Protein AF-A0AAP0HTT7-F1 (afdb_monomer_lite)

pLDDT: mean 82.05, std 12.75, range [41.97, 95.12]

Sequence (64 aa):
MNVSEMRMIRWMCGKTRKYRIRNIEIQRQVGVTPIDTKIREWRLRWFGHLQRRSTNAPLENLTQ

Radius of gyration: 19.58 Å; chains: 1; bounding box: 45×26×46 Å

Secondary structure (DSSP, 8-state):
--HHHHHHHHHHTT--GGG---HHHHHHHHTPPPHHHHHHHHHHHHHHHHHHHHTTS---SS--

Organism: NCBI:txid152367

Foldseek 3Di:
DDPVVLVVLCVVVVNDVVVVDDSVVSCVVVVDDDVVVVVVVVVVVVVVVVVVVCVVDPPPPPDD

Structure (mmCIF, N/CA/C/O backbone):
data_AF-A0AAP0HTT7-F1
#
_entry.id   AF-A0AAP0HTT7-F1
#
loop_
_atom_site.group_PDB
_atom_site.id
_atom_site.type_symbol
_atom_site.label_atom_id
_atom_site.label_alt_id
_atom_site.label_comp_id
_atom_site.label_asym_id
_atom_site.label_entity_id
_atom_site.label_seq_id
_atom_site.pdbx_PDB_ins_code
_atom_site.Cartn_x
_atom_site.Cartn_y
_atom_site.Cartn_z
_atom_site.occupancy
_atom_site.B_iso_or_equiv
_atom_site.auth_seq_id
_atom_site.auth_comp_id
_atom_site.auth_asym_id
_atom_site.auth_atom_id
_atom_site.pdbx_PDB_model_num
ATOM 1 N N . MET A 1 1 ? -1.749 -8.920 -0.637 1.00 75.12 1 MET A N 1
ATOM 2 C CA . MET A 1 1 ? -1.772 -7.758 0.272 1.00 75.12 1 MET A CA 1
ATOM 3 C C . MET A 1 1 ? -1.006 -8.064 1.540 1.00 75.12 1 MET A C 1
ATOM 5 O O . MET A 1 1 ? -1.370 -8.967 2.291 1.00 75.12 1 MET A O 1
ATOM 9 N N . ASN A 1 2 ? 0.083 -7.333 1.743 1.00 85.69 2 ASN A N 1
ATOM 10 C CA . ASN A 1 2 ? 0.958 -7.515 2.891 1.00 85.69 2 ASN A CA 1
ATOM 11 C C . ASN A 1 2 ? 0.252 -7.062 4.190 1.00 85.69 2 ASN A C 1
ATOM 13 O O . ASN A 1 2 ? -0.552 -6.127 4.180 1.00 85.69 2 ASN A O 1
ATOM 17 N N . VAL A 1 3 ? 0.546 -7.711 5.321 1.00 86.50 3 VAL A N 1
ATOM 18 C CA . VAL A 1 3 ? -0.021 -7.352 6.635 1.00 86.50 3 VAL A CA 1
ATOM 19 C C . VAL A 1 3 ? 0.289 -5.895 6.993 1.00 86.50 3 VA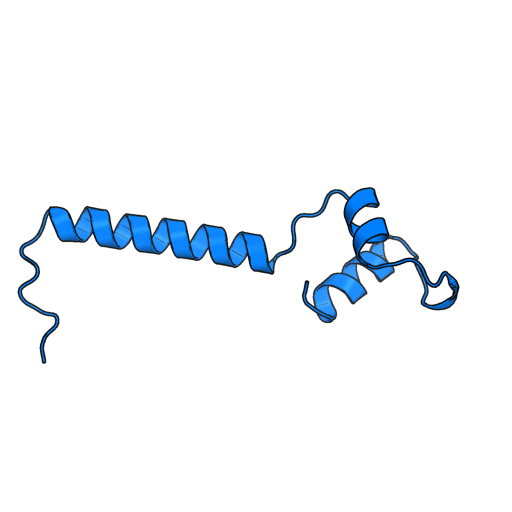L A C 1
ATOM 21 O O . VAL A 1 3 ? -0.588 -5.190 7.493 1.00 86.50 3 VAL A O 1
ATOM 24 N N . SER A 1 4 ? 1.499 -5.422 6.685 1.00 88.69 4 SER A N 1
ATOM 25 C CA . SER A 1 4 ? 1.934 -4.043 6.935 1.00 88.69 4 SER A CA 1
ATOM 26 C C . SER A 1 4 ? 1.128 -3.029 6.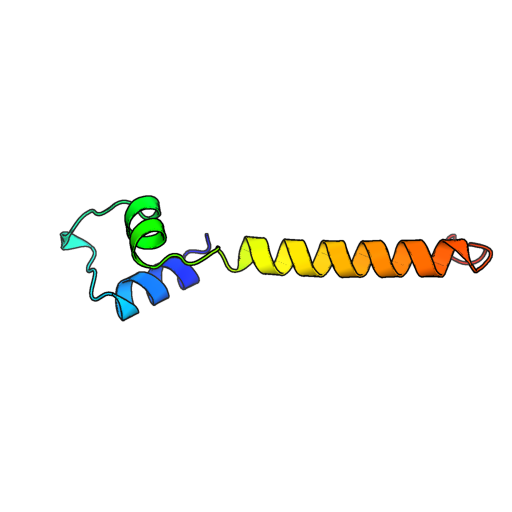124 1.00 88.69 4 SER A C 1
ATOM 28 O O . SER A 1 4 ? 0.670 -2.025 6.664 1.00 88.69 4 SER A O 1
ATOM 30 N N . GLU A 1 5 ? 0.883 -3.330 4.849 1.00 88.00 5 GLU A N 1
ATOM 31 C CA . GLU A 1 5 ? 0.099 -2.494 3.938 1.00 88.00 5 GLU A CA 1
ATOM 32 C C . GLU A 1 5 ? -1.353 -2.373 4.411 1.00 88.00 5 GLU A C 1
ATOM 34 O O . GLU A 1 5 ? -1.876 -1.272 4.572 1.00 88.00 5 GLU A O 1
ATOM 39 N N . MET A 1 6 ? -1.985 -3.498 4.748 1.00 89.19 6 MET A N 1
ATOM 40 C CA . MET A 1 6 ? -3.346 -3.496 5.282 1.00 89.19 6 MET A CA 1
ATOM 41 C C . MET A 1 6 ? -3.442 -2.749 6.619 1.00 89.19 6 MET A C 1
ATOM 43 O O . MET A 1 6 ? -4.441 -2.078 6.886 1.00 89.19 6 MET A O 1
ATOM 47 N N . ARG A 1 7 ? -2.411 -2.837 7.470 1.00 89.38 7 ARG A N 1
ATOM 48 C CA . ARG A 1 7 ? -2.364 -2.105 8.742 1.00 89.38 7 ARG A CA 1
ATOM 49 C C . ARG A 1 7 ? -2.278 -0.595 8.513 1.00 89.38 7 ARG A C 1
ATOM 51 O O . ARG A 1 7 ? -2.983 0.146 9.191 1.00 89.38 7 ARG A O 1
ATOM 58 N N . MET A 1 8 ? -1.482 -0.161 7.537 1.00 89.56 8 MET A N 1
ATOM 59 C CA . MET A 1 8 ? -1.355 1.247 7.157 1.00 89.56 8 MET A CA 1
ATOM 60 C C . MET A 1 8 ? -2.654 1.791 6.550 1.00 89.56 8 MET A C 1
ATOM 62 O O . MET A 1 8 ? -3.140 2.828 6.988 1.00 89.56 8 MET A O 1
ATOM 66 N N . ILE A 1 9 ? -3.279 1.058 5.622 1.00 89.00 9 ILE A N 1
ATOM 67 C CA . ILE A 1 9 ? -4.563 1.451 5.014 1.00 89.00 9 ILE A CA 1
ATOM 68 C C . ILE A 1 9 ? -5.657 1.572 6.083 1.00 89.00 9 ILE A C 1
ATOM 70 O O . ILE A 1 9 ? -6.387 2.559 6.126 1.00 89.00 9 ILE A O 1
ATOM 74 N N . ARG A 1 10 ? -5.748 0.603 7.002 1.00 89.69 10 ARG A N 1
ATOM 75 C CA . ARG A 1 10 ? -6.701 0.662 8.121 1.00 89.69 10 ARG A CA 1
ATOM 76 C C . ARG A 1 10 ? -6.477 1.867 9.023 1.00 89.69 10 ARG A C 1
ATOM 78 O O . ARG A 1 10 ? -7.457 2.460 9.467 1.00 89.69 10 ARG A O 1
ATOM 85 N N . TRP A 1 11 ? -5.220 2.211 9.288 1.00 89.38 11 TRP A N 1
ATOM 86 C CA . TRP A 1 11 ? -4.870 3.375 10.091 1.00 89.38 11 TRP A CA 1
ATOM 87 C C . TRP A 1 11 ? -5.282 4.678 9.396 1.00 89.38 11 TRP A C 1
ATOM 89 O O . TRP A 1 11 ? -6.008 5.464 9.997 1.00 89.38 11 TRP A O 1
ATOM 99 N N . MET A 1 12 ? -4.949 4.846 8.111 1.00 89.12 12 MET A N 1
ATOM 100 C CA . MET A 1 12 ? -5.349 6.021 7.321 1.00 89.12 12 MET A CA 1
ATOM 101 C C . 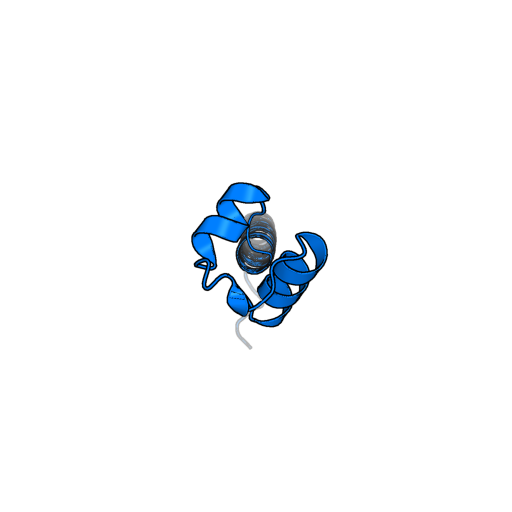MET A 1 12 ? -6.874 6.189 7.241 1.00 89.12 12 MET A C 1
ATOM 103 O O . MET A 1 12 ? -7.380 7.302 7.313 1.00 89.12 12 MET A O 1
ATOM 107 N N . CYS A 1 13 ? -7.625 5.090 7.136 1.00 86.88 13 CYS A N 1
ATOM 108 C CA . CYS A 1 13 ? -9.089 5.124 7.081 1.00 86.88 13 CYS A CA 1
ATOM 109 C C . CYS A 1 13 ? -9.779 5.132 8.458 1.00 86.88 13 CYS A C 1
ATOM 111 O O . CYS A 1 13 ? -11.008 5.020 8.518 1.00 86.88 13 CYS A O 1
ATOM 113 N N . GLY A 1 14 ? -9.027 5.151 9.566 1.00 89.19 14 GLY A N 1
ATOM 114 C CA . GLY A 1 14 ? -9.576 5.074 10.926 1.00 89.19 14 GLY A CA 1
ATOM 115 C C . GLY A 1 14 ? -10.345 3.777 11.233 1.00 89.19 14 GLY A C 1
ATOM 116 O O . GLY A 1 14 ? -11.178 3.732 12.141 1.00 89.19 14 GLY A O 1
ATOM 117 N N . LYS A 1 15 ? -10.116 2.696 10.474 1.00 86.25 15 LYS A N 1
ATOM 118 C CA . LYS A 1 15 ? -10.839 1.423 10.622 1.00 86.25 15 LYS A CA 1
ATOM 119 C C . LYS A 1 15 ? -10.133 0.522 11.631 1.00 86.25 15 LYS A C 1
ATOM 121 O O . LYS A 1 15 ? -9.177 -0.184 11.316 1.00 86.25 15 LYS A O 1
ATOM 126 N N . THR A 1 16 ? -10.653 0.483 12.851 1.00 79.94 16 THR A N 1
ATOM 127 C CA . THR A 1 16 ? -10.181 -0.425 13.905 1.00 79.94 16 THR A CA 1
ATOM 128 C C . THR A 1 16 ? -10.617 -1.882 13.674 1.00 79.94 16 THR A C 1
ATOM 130 O O . THR A 1 16 ? -11.510 -2.179 12.874 1.00 79.94 16 THR A O 1
ATOM 133 N N . ARG A 1 17 ? -10.009 -2.835 14.401 1.00 75.94 17 ARG A N 1
ATOM 134 C CA . ARG A 1 17 ? -10.403 -4.262 14.356 1.00 75.94 17 ARG A CA 1
ATOM 135 C C . ARG A 1 17 ? -11.864 -4.506 14.769 1.00 75.94 17 ARG A C 1
ATOM 137 O O . ARG A 1 17 ? -12.436 -5.510 14.355 1.00 75.94 17 ARG A O 1
ATOM 144 N N . LYS A 1 18 ? -12.478 -3.588 15.528 1.00 81.81 18 LYS A N 1
ATOM 145 C CA . LYS A 1 18 ? -13.871 -3.684 16.002 1.00 81.81 18 LYS A CA 1
ATOM 146 C C . LYS A 1 18 ? -14.877 -3.785 14.856 1.00 81.81 18 LYS A C 1
ATOM 148 O O . LYS A 1 18 ? -15.865 -4.497 14.976 1.00 81.81 18 LYS A O 1
ATOM 153 N N . TYR A 1 19 ? -14.595 -3.131 13.732 1.00 79.12 19 TYR A N 1
ATOM 154 C CA . TYR A 1 19 ? -15.515 -3.092 12.600 1.00 79.12 19 TYR A CA 1
ATOM 155 C C . TYR A 1 19 ? -15.633 -4.426 11.853 1.00 79.12 19 TYR A C 1
ATOM 157 O O . TYR A 1 19 ? -16.538 -4.566 11.040 1.00 79.12 19 TYR A O 1
ATOM 165 N N . ARG A 1 20 ? -14.718 -5.389 12.073 1.00 84.94 20 ARG A N 1
ATOM 166 C CA . ARG A 1 20 ? -14.687 -6.700 11.385 1.00 84.94 20 ARG A CA 1
ATOM 167 C C . ARG A 1 20 ? -14.840 -6.620 9.850 1.00 84.94 20 ARG A C 1
ATOM 169 O O . ARG A 1 20 ? -15.181 -7.604 9.203 1.00 84.94 20 ARG A O 1
ATOM 176 N N . ILE A 1 21 ? -14.543 -5.461 9.255 1.00 87.38 21 ILE A N 1
ATOM 177 C CA . ILE A 1 21 ? -14.642 -5.234 7.811 1.00 87.38 21 ILE A CA 1
ATOM 178 C C . ILE A 1 21 ? -13.567 -6.068 7.120 1.00 87.38 21 ILE A C 1
ATOM 180 O O . ILE A 1 21 ? -12.401 -6.049 7.533 1.00 87.38 21 ILE A O 1
ATOM 184 N N . ARG A 1 22 ? -13.954 -6.783 6.061 1.00 88.81 22 ARG A N 1
ATOM 185 C CA . ARG A 1 22 ? -13.032 -7.577 5.246 1.00 88.81 22 ARG A CA 1
ATOM 186 C C . ARG A 1 22 ? -12.014 -6.671 4.553 1.00 88.81 22 ARG A C 1
ATOM 188 O O . ARG A 1 22 ? -12.336 -5.574 4.109 1.00 88.81 22 ARG A O 1
ATOM 195 N N . ASN A 1 23 ? -10.789 -7.165 4.414 1.00 85.88 23 ASN A N 1
ATOM 196 C CA . ASN A 1 23 ? -9.696 -6.437 3.766 1.00 85.88 23 ASN A CA 1
ATOM 197 C C . ASN A 1 23 ? -10.043 -5.988 2.334 1.00 85.88 23 ASN A C 1
ATOM 199 O O . ASN A 1 23 ? -9.690 -4.878 1.949 1.00 85.88 23 ASN A O 1
ATOM 203 N N . ILE A 1 24 ? -10.796 -6.809 1.593 1.00 85.62 24 ILE A N 1
ATOM 204 C CA . ILE A 1 24 ? -11.251 -6.496 0.230 1.00 85.62 24 ILE A CA 1
ATOM 205 C C . ILE A 1 24 ? -12.171 -5.266 0.174 1.00 85.62 24 ILE A C 1
ATOM 207 O O . ILE A 1 24 ? -12.076 -4.469 -0.752 1.00 85.62 24 ILE A O 1
ATOM 211 N N . GLU A 1 25 ? -13.025 -5.070 1.182 1.00 88.94 25 GLU A N 1
ATOM 212 C CA . GLU A 1 25 ? -13.973 -3.949 1.217 1.00 88.94 25 GLU A CA 1
ATOM 213 C C . GLU A 1 25 ? -13.240 -2.641 1.516 1.00 88.94 25 GLU A C 1
ATOM 215 O O . GLU A 1 25 ? -13.498 -1.619 0.889 1.00 88.94 25 GLU A O 1
ATOM 220 N N . ILE A 1 26 ? -12.274 -2.685 2.441 1.00 87.38 26 ILE A N 1
ATOM 221 C CA . ILE A 1 26 ? -11.409 -1.540 2.750 1.00 87.38 26 ILE A CA 1
ATOM 222 C C . ILE A 1 26 ? -10.626 -1.137 1.505 1.00 87.38 26 ILE A C 1
ATOM 224 O O . ILE A 1 26 ? -10.577 0.034 1.157 1.00 87.38 26 ILE A O 1
ATOM 228 N N . GLN A 1 27 ? -10.061 -2.106 0.792 1.00 85.81 27 GLN A N 1
ATOM 229 C CA . GLN A 1 27 ? -9.339 -1.828 -0.439 1.00 85.81 27 GLN A CA 1
ATOM 230 C C . GLN A 1 27 ? -10.237 -1.186 -1.501 1.00 85.81 27 GLN A C 1
ATOM 232 O O . GLN A 1 27 ? -9.844 -0.194 -2.113 1.00 85.81 27 GLN A O 1
ATOM 237 N N . ARG A 1 28 ? -11.448 -1.720 -1.695 1.00 87.69 28 ARG A N 1
ATOM 238 C CA . ARG A 1 28 ? -12.421 -1.179 -2.648 1.00 87.69 28 ARG A CA 1
ATOM 239 C C . ARG A 1 28 ? -12.817 0.259 -2.308 1.00 87.69 28 ARG A C 1
ATOM 241 O O . ARG A 1 28 ? -12.978 1.058 -3.220 1.00 87.69 28 ARG A O 1
ATOM 248 N N . GLN A 1 29 ? -12.932 0.592 -1.022 1.00 86.75 29 GLN A N 1
ATOM 249 C CA . GLN A 1 29 ? -13.224 1.956 -0.572 1.00 86.75 29 GLN A CA 1
ATOM 250 C C . GLN A 1 29 ? -12.092 2.944 -0.872 1.00 86.75 29 GLN A C 1
ATOM 252 O O . GLN A 1 29 ? -12.372 4.082 -1.227 1.00 86.75 29 GLN A O 1
ATOM 257 N N . VAL A 1 30 ? -10.829 2.531 -0.729 1.00 86.31 30 VAL A N 1
ATOM 258 C CA . VAL A 1 30 ? -9.672 3.423 -0.949 1.00 86.31 30 VAL A CA 1
ATOM 259 C C . VAL A 1 30 ? -9.219 3.424 -2.416 1.00 86.31 30 VAL A C 1
ATOM 261 O O . VAL A 1 30 ? -8.499 4.319 -2.840 1.00 86.31 30 VAL A O 1
ATOM 264 N N . GLY A 1 31 ? -9.623 2.430 -3.213 1.00 87.06 31 GLY A N 1
ATOM 265 C CA . GLY A 1 31 ? -9.224 2.312 -4.620 1.00 87.06 31 GLY A CA 1
ATOM 266 C C . GLY A 1 31 ? -7.743 1.964 -4.814 1.00 87.06 31 GLY A C 1
ATOM 267 O O . GLY A 1 31 ? -7.186 2.183 -5.887 1.00 87.06 31 GLY A O 1
ATOM 268 N N . VAL A 1 32 ? -7.080 1.431 -3.783 1.00 83.00 32 VAL A N 1
ATOM 269 C CA . VAL A 1 32 ? -5.635 1.162 -3.812 1.00 83.00 32 VAL A CA 1
ATOM 270 C C . VAL A 1 32 ? -5.359 -0.200 -4.433 1.00 83.00 32 VAL A C 1
ATOM 272 O O . VAL A 1 32 ? -5.872 -1.232 -3.995 1.00 83.00 32 VAL A O 1
ATOM 275 N N . THR A 1 33 ? -4.491 -0.216 -5.441 1.00 85.31 33 THR A N 1
ATOM 276 C CA . THR A 1 33 ? -3.899 -1.458 -5.949 1.00 85.31 33 THR A CA 1
ATOM 277 C C . THR A 1 33 ? -2.802 -1.913 -4.983 1.00 85.31 33 THR A C 1
ATOM 279 O O . THR A 1 33 ? -2.006 -1.064 -4.581 1.00 85.31 33 THR A O 1
ATOM 282 N N . PRO A 1 34 ? -2.716 -3.207 -4.616 1.00 84.50 34 PRO A N 1
ATOM 283 C CA . PRO A 1 34 ? -1.705 -3.678 -3.679 1.00 84.50 34 PRO A CA 1
ATOM 284 C C . PRO A 1 34 ? -0.293 -3.362 -4.176 1.00 84.50 34 PRO A C 1
ATOM 286 O O . PRO A 1 34 ? 0.004 -3.511 -5.368 1.00 84.50 34 PRO A O 1
ATOM 289 N N . ILE A 1 35 ? 0.601 -2.979 -3.270 1.00 84.88 35 ILE A N 1
ATOM 290 C CA . ILE A 1 35 ? 1.996 -2.681 -3.605 1.00 84.88 35 ILE A CA 1
ATOM 291 C C . ILE A 1 35 ? 2.711 -3.904 -4.185 1.00 84.88 35 ILE A C 1
ATOM 293 O O . ILE A 1 35 ? 3.559 -3.767 -5.066 1.00 84.88 35 ILE A O 1
ATOM 297 N N . ASP A 1 36 ? 2.315 -5.107 -3.758 1.00 84.06 36 ASP A N 1
ATOM 298 C CA . ASP A 1 36 ? 2.824 -6.365 -4.300 1.00 84.06 36 ASP A CA 1
ATOM 299 C C . ASP A 1 36 ? 2.539 -6.506 -5.807 1.00 84.06 36 ASP A C 1
ATOM 301 O O . ASP A 1 36 ? 3.438 -6.854 -6.580 1.00 84.06 36 ASP A O 1
ATOM 305 N N . THR A 1 37 ? 1.344 -6.111 -6.252 1.00 88.62 37 THR A N 1
ATOM 306 C CA . THR A 1 37 ? 0.983 -6.052 -7.672 1.00 88.62 37 THR A CA 1
ATOM 307 C C . THR A 1 37 ? 1.858 -5.057 -8.426 1.00 88.62 37 THR A C 1
ATOM 309 O O . THR A 1 37 ? 2.384 -5.386 -9.488 1.00 88.62 37 THR A O 1
ATOM 312 N N . LYS A 1 38 ? 2.083 -3.859 -7.872 1.00 88.44 38 LYS A N 1
ATOM 313 C CA . LYS A 1 38 ? 2.926 -2.841 -8.517 1.00 88.44 38 LYS A CA 1
ATOM 314 C C . LYS A 1 38 ? 4.375 -3.295 -8.640 1.00 88.44 38 LYS A C 1
ATOM 316 O O . LYS A 1 38 ? 4.957 -3.176 -9.713 1.00 88.44 38 LYS A O 1
ATOM 321 N N . ILE A 1 39 ? 4.951 -3.871 -7.587 1.00 90.06 39 ILE A N 1
ATOM 322 C CA . ILE A 1 39 ? 6.312 -4.427 -7.627 1.00 90.06 39 ILE A CA 1
ATOM 323 C C . ILE A 1 39 ? 6.416 -5.499 -8.716 1.00 90.06 39 ILE A C 1
ATOM 325 O O 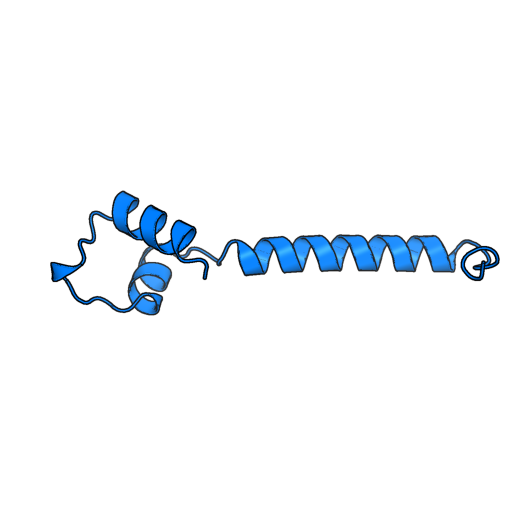. ILE A 1 39 ? 7.385 -5.518 -9.477 1.00 90.06 39 ILE A O 1
ATOM 329 N N . ARG A 1 40 ? 5.410 -6.371 -8.829 1.00 92.88 40 ARG A N 1
ATOM 330 C CA . ARG A 1 40 ? 5.360 -7.392 -9.879 1.00 92.88 40 ARG A CA 1
ATOM 331 C C . ARG A 1 40 ? 5.284 -6.776 -11.277 1.00 92.88 40 ARG A C 1
ATOM 333 O O . ARG A 1 40 ? 6.036 -7.203 -12.147 1.00 92.88 40 ARG A O 1
ATOM 340 N N . GLU A 1 41 ? 4.448 -5.762 -11.494 1.00 94.06 41 GLU A N 1
ATOM 341 C CA . GLU A 1 41 ? 4.391 -5.023 -12.765 1.00 94.06 41 GLU A CA 1
ATOM 342 C C . GLU A 1 41 ? 5.755 -4.423 -13.139 1.00 94.06 41 GLU A C 1
ATOM 344 O O . GLU A 1 41 ? 6.215 -4.589 -14.269 1.00 94.06 41 GLU A O 1
ATOM 349 N N . TRP A 1 42 ? 6.430 -3.767 -12.192 1.00 95.06 42 TRP A N 1
ATOM 350 C CA . TRP A 1 42 ? 7.757 -3.185 -12.410 1.00 95.06 42 TRP A CA 1
ATOM 351 C C . TRP A 1 42 ? 8.806 -4.241 -12.758 1.00 95.06 42 TRP A C 1
ATOM 353 O O . TRP A 1 42 ? 9.565 -4.058 -13.710 1.00 95.06 42 TRP A O 1
ATOM 363 N N . ARG A 1 43 ? 8.814 -5.375 -12.047 1.00 95.12 43 ARG A N 1
ATOM 364 C CA . ARG A 1 43 ? 9.711 -6.501 -12.354 1.00 95.12 43 ARG A CA 1
ATOM 365 C C . ARG A 1 43 ? 9.467 -7.062 -13.752 1.00 95.12 43 ARG A C 1
ATOM 367 O O . ARG A 1 43 ? 10.427 -7.331 -14.465 1.00 95.12 43 ARG A O 1
ATOM 374 N N . LEU A 1 44 ? 8.209 -7.200 -14.167 1.00 95.00 44 LEU A N 1
ATOM 375 C CA . LEU A 1 44 ? 7.871 -7.678 -15.510 1.00 95.00 44 LEU A CA 1
ATOM 376 C C . LEU A 1 44 ? 8.310 -6.690 -16.595 1.00 95.00 44 LEU A C 1
ATOM 378 O O . LEU A 1 44 ? 8.868 -7.103 -17.609 1.00 95.00 44 LEU A O 1
ATOM 382 N N . ARG A 1 45 ? 8.130 -5.384 -16.372 1.00 94.69 45 ARG A N 1
ATOM 383 C CA . ARG A 1 45 ? 8.630 -4.342 -17.285 1.00 94.69 45 ARG A CA 1
ATOM 384 C C . ARG A 1 45 ? 10.150 -4.381 -17.420 1.00 94.69 45 ARG A C 1
ATOM 386 O O . ARG A 1 45 ? 10.660 -4.269 -18.533 1.00 94.69 45 ARG A O 1
ATOM 393 N N . TRP A 1 46 ? 10.859 -4.571 -16.307 1.00 94.81 46 TRP A N 1
ATOM 394 C CA . TRP A 1 46 ? 12.310 -4.742 -16.295 1.00 94.81 46 T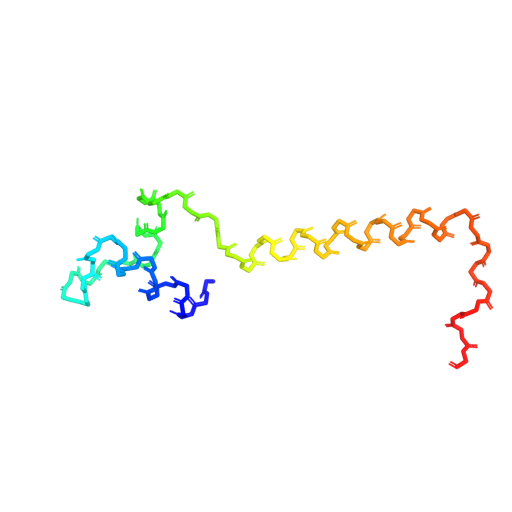RP A CA 1
ATOM 395 C C . TRP A 1 46 ? 12.744 -5.991 -17.067 1.00 94.81 46 TRP A C 1
ATOM 397 O O . TRP A 1 46 ? 13.615 -5.909 -17.929 1.00 94.81 46 TRP A O 1
ATOM 407 N N . PHE A 1 47 ? 12.093 -7.131 -16.833 1.00 90.75 47 PHE A N 1
ATOM 408 C CA . PHE A 1 47 ? 12.405 -8.366 -17.551 1.00 90.75 47 PHE A CA 1
ATOM 409 C C . PHE A 1 47 ? 12.155 -8.229 -19.058 1.00 90.75 47 PHE A C 1
ATOM 411 O O . PHE A 1 47 ? 13.013 -8.570 -19.867 1.00 90.75 47 PHE A O 1
ATOM 418 N N . GLY A 1 48 ? 11.033 -7.619 -19.447 1.00 92.88 48 GLY A N 1
ATOM 419 C CA . GLY A 1 48 ? 10.753 -7.304 -20.847 1.00 92.88 48 GLY A CA 1
ATOM 420 C C . GLY A 1 48 ? 11.740 -6.302 -21.462 1.00 92.88 48 GLY A C 1
ATOM 421 O O . GLY A 1 48 ? 11.922 -6.286 -22.677 1.00 92.88 48 GLY A O 1
ATOM 422 N N . HIS A 1 49 ? 12.390 -5.447 -20.663 1.00 90.00 49 HIS A N 1
ATOM 423 C CA . HIS A 1 49 ? 13.499 -4.607 -21.125 1.00 90.00 49 HIS A CA 1
ATOM 424 C C . HIS A 1 49 ? 14.777 -5.428 -21.349 1.00 90.00 49 HIS A C 1
ATOM 426 O O . HIS A 1 49 ? 15.389 -5.306 -22.409 1.00 90.00 49 HIS A O 1
ATOM 432 N N . LEU A 1 50 ? 15.141 -6.300 -20.403 1.00 88.06 50 LEU A N 1
ATOM 433 C CA . LEU A 1 50 ? 16.286 -7.204 -20.544 1.00 88.06 50 LEU A CA 1
ATOM 434 C C . LEU A 1 50 ? 16.156 -8.101 -21.777 1.00 88.06 50 LEU A C 1
ATOM 436 O O . LEU A 1 50 ? 17.105 -8.209 -22.548 1.00 88.06 50 LEU A O 1
ATOM 440 N N . GLN A 1 51 ? 14.974 -8.676 -22.006 1.00 86.00 51 GLN A N 1
ATOM 441 C CA . GLN A 1 51 ? 14.720 -9.541 -23.156 1.00 86.00 51 GLN A CA 1
ATOM 442 C C . GLN A 1 51 ? 14.889 -8.792 -24.486 1.00 86.00 51 GLN 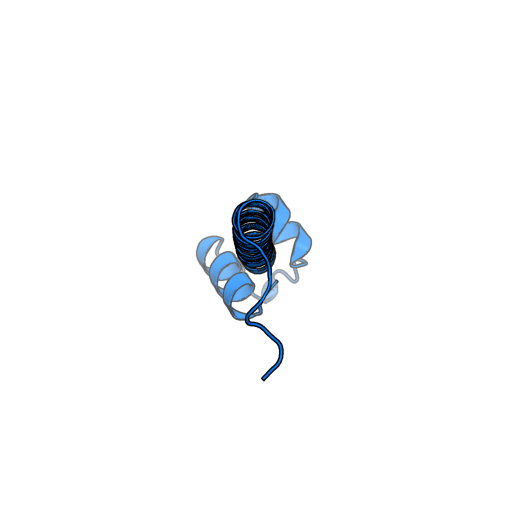A C 1
ATOM 444 O O . GLN A 1 51 ? 15.585 -9.272 -25.372 1.00 86.00 51 GLN A O 1
ATOM 449 N N . ARG A 1 52 ? 14.349 -7.570 -24.603 1.00 86.44 52 ARG A N 1
ATOM 450 C CA . ARG A 1 52 ? 14.521 -6.727 -25.803 1.00 86.44 52 ARG A CA 1
ATOM 451 C C . ARG A 1 52 ? 15.969 -6.301 -26.041 1.00 86.44 52 ARG A C 1
ATOM 453 O O . ARG A 1 52 ? 16.386 -6.191 -27.187 1.00 86.44 52 ARG A O 1
ATOM 460 N N . ARG A 1 53 ? 16.740 -6.061 -24.975 1.00 77.25 53 ARG A N 1
ATOM 461 C CA . ARG A 1 53 ? 18.180 -5.777 -25.078 1.00 77.25 53 ARG A CA 1
ATOM 462 C C . ARG A 1 53 ? 18.962 -7.012 -25.534 1.00 77.25 53 ARG A C 1
ATOM 464 O O . ARG A 1 53 ? 19.874 -6.881 -26.340 1.00 77.25 53 ARG A O 1
ATOM 471 N N . SER A 1 54 ? 18.582 -8.190 -25.044 1.00 67.56 54 SER A N 1
ATOM 472 C CA . SER A 1 54 ? 19.173 -9.478 -25.411 1.00 67.56 54 SER A CA 1
ATOM 473 C C . SER A 1 54 ? 18.895 -9.864 -26.865 1.00 67.56 54 SER A C 1
ATOM 475 O O . SER A 1 54 ? 19.748 -10.474 -27.485 1.00 67.56 54 SER A O 1
ATOM 477 N N . THR A 1 55 ? 17.753 -9.497 -27.447 1.00 59.56 55 THR A N 1
ATOM 478 C CA . THR A 1 55 ? 17.470 -9.792 -28.864 1.00 59.56 55 THR A CA 1
ATOM 479 C C . THR A 1 55 ? 18.403 -9.044 -29.833 1.00 59.56 55 THR A C 1
ATOM 481 O O . THR A 1 55 ? 18.582 -9.488 -30.960 1.00 59.56 55 THR A O 1
ATOM 484 N N . ASN A 1 56 ? 19.055 -7.959 -29.391 1.00 58.72 56 ASN A N 1
ATOM 485 C CA . ASN A 1 56 ? 19.982 -7.157 -30.204 1.00 58.72 56 ASN A CA 1
ATOM 486 C C . ASN A 1 56 ? 21.473 -7.438 -29.918 1.00 58.72 56 ASN A C 1
ATOM 488 O O . ASN A 1 56 ? 22.334 -6.720 -30.423 1.00 58.72 56 ASN A O 1
ATOM 492 N N . ALA A 1 57 ? 21.797 -8.444 -29.102 1.00 60.97 57 ALA A N 1
ATOM 493 C CA . ALA A 1 57 ? 23.168 -8.867 -28.822 1.00 60.97 57 ALA A CA 1
ATOM 494 C C . ALA A 1 57 ? 23.230 -10.404 -28.809 1.00 60.97 57 ALA A C 1
ATOM 496 O O . ALA A 1 57 ? 22.358 -11.017 -28.196 1.00 60.97 57 ALA A O 1
ATOM 497 N N . PRO A 1 58 ? 24.226 -11.060 -29.436 1.00 54.00 58 PRO A N 1
ATOM 498 C CA . PRO A 1 58 ? 24.343 -12.510 -29.344 1.00 54.00 58 PRO A CA 1
ATOM 499 C C . PRO A 1 58 ? 24.502 -12.900 -27.868 1.00 54.00 58 PRO A C 1
ATOM 501 O O . PRO A 1 58 ? 25.381 -12.393 -27.169 1.00 54.00 58 PRO A O 1
ATOM 504 N N . LEU A 1 59 ? 23.605 -13.756 -27.379 1.00 59.94 59 LEU A N 1
ATOM 505 C CA . LEU A 1 59 ? 23.578 -14.293 -26.017 1.00 59.94 59 LEU A CA 1
ATOM 506 C C . LEU A 1 59 ? 24.731 -15.291 -25.789 1.00 59.94 59 LEU A C 1
ATOM 508 O O . LEU A 1 59 ? 24.493 -16.463 -25.531 1.00 59.94 59 LEU A O 1
ATOM 512 N N . GLU A 1 60 ? 25.981 -14.850 -25.895 1.00 57.41 60 GLU A N 1
ATOM 513 C CA . GLU A 1 60 ? 27.153 -15.740 -25.803 1.00 57.41 60 GLU A CA 1
ATOM 514 C C . GLU A 1 60 ? 27.721 -15.889 -24.378 1.00 57.41 60 GLU A C 1
ATOM 516 O O . GLU A 1 60 ? 28.642 -16.665 -24.177 1.00 57.41 60 GLU A O 1
ATOM 521 N N . ASN A 1 61 ? 27.199 -15.195 -23.355 1.00 55.34 61 ASN A N 1
ATOM 522 C CA . ASN A 1 61 ? 27.910 -15.087 -22.065 1.00 55.34 61 ASN A CA 1
ATOM 523 C C . ASN A 1 61 ? 27.076 -15.396 -20.807 1.00 55.34 61 ASN A C 1
ATOM 525 O O . ASN A 1 61 ? 27.288 -14.766 -19.774 1.00 55.34 61 ASN A O 1
ATOM 529 N N . LEU A 1 62 ? 26.120 -16.331 -20.851 1.00 55.16 62 LEU A N 1
ATOM 530 C CA . LEU A 1 62 ? 25.430 -16.806 -19.632 1.00 55.16 62 LEU A CA 1
ATOM 531 C C . LEU A 1 62 ? 25.390 -18.337 -19.514 1.00 55.16 62 LEU A C 1
ATOM 533 O O . LEU A 1 62 ? 24.405 -18.918 -19.063 1.00 55.16 62 LEU A O 1
ATOM 537 N N . THR A 1 63 ? 26.500 -18.977 -19.875 1.00 47.59 63 THR A N 1
ATOM 538 C CA . THR A 1 63 ? 26.877 -20.314 -19.401 1.00 47.59 63 THR A CA 1
ATOM 539 C C . THR A 1 63 ? 28.343 -20.282 -18.974 1.00 47.59 63 THR A C 1
ATOM 541 O O . THR A 1 63 ? 29.227 -20.586 -19.772 1.00 47.59 63 THR A O 1
ATOM 544 N N . GLN A 1 64 ? 28.593 -19.873 -17.732 1.00 41.97 64 GLN A N 1
ATOM 545 C CA . GLN A 1 64 ? 29.754 -20.267 -16.930 1.00 41.97 64 GLN A CA 1
ATOM 546 C C . GLN A 1 64 ? 29.335 -20.305 -15.465 1.00 41.97 64 GLN A C 1
ATOM 548 O O . GLN A 1 64 ? 28.610 -19.372 -15.047 1.00 41.97 64 GLN A O 1
#